Protein AF-A0A0P9P7U4-F1 (afdb_monomer_lite)

Secondary structure (DSSP, 8-state):
---HHHHHHHHHHTT--HHHHHHHHHHHHHHHHHHTT---HHHHHHHTT-S-HHHHHHHHHHHHSS-HHHHHHHHTT-

InterPro domains:
  IPR009057 Homedomain-like superfamily [SSF46689] (26-73)
  IPR018060 AraC-like, DNA binding HTH domain [PF12833] (2-69)
  IPR018060 AraC-like, DNA binding HTH domain [PS01124] (1-74)
  IPR018060 AraC-like, DNA binding HTH domain [SM00342] (2-72)

Organism: Pseudomonas cannabina (NCBI:txid86840)

Foldseek 3Di:
DDDPVRVQVVQVVVVHGPVLVVLQVLQVQLLCCQQVVLDDLVRSCVVVPNPDSVVSQVSNCVSPVDGSVVSNVVRVVD

pLDDT: mean 95.79, std 6.78, range [51.53, 98.5]

Sequence (78 aa):
AMSPATLKRKLQKHGTRFQAQHDLARKHVALYLYQIKGMSNEAVADYLKFSDPANFRRSFKRWTGSTPALIQRLFNFD

Structure (mmCIF, N/CA/C/O backbone):
data_AF-A0A0P9P7U4-F1
#
_entry.id   AF-A0A0P9P7U4-F1
#
loop_
_atom_site.group_PDB
_atom_site.id
_atom_site.type_symbol
_atom_site.label_atom_id
_atom_site.label_alt_id
_atom_site.label_comp_id
_atom_site.label_asym_id
_atom_site.label_entity_id
_atom_site.label_seq_id
_atom_site.pdbx_PDB_ins_code
_atom_site.Cartn_x
_atom_site.Cartn_y
_atom_site.Cartn_z
_atom_site.occupancy
_atom_site.B_iso_or_equiv
_atom_site.auth_seq_id
_atom_site.auth_comp_id
_atom_site.auth_asym_id
_atom_site.auth_atom_id
_atom_site.pdbx_PDB_model_num
ATOM 1 N N . ALA A 1 1 ? -14.715 19.611 11.066 1.00 80.94 1 ALA A N 1
ATOM 2 C CA . ALA A 1 1 ? -13.767 18.472 10.990 1.00 80.94 1 ALA A CA 1
ATOM 3 C C . ALA A 1 1 ? -14.113 17.426 12.058 1.00 80.94 1 ALA A C 1
ATOM 5 O O . ALA A 1 1 ? -14.713 17.790 13.061 1.00 80.94 1 ALA A O 1
ATOM 6 N N . MET A 1 2 ? -13.785 16.142 11.852 1.00 93.19 2 MET A N 1
ATOM 7 C CA . MET A 1 2 ? -14.034 15.054 12.819 1.00 93.19 2 MET A CA 1
ATOM 8 C C . MET A 1 2 ? -12.786 14.788 13.671 1.00 93.19 2 MET A C 1
ATOM 10 O O . MET A 1 2 ? -11.684 14.765 13.132 1.00 93.19 2 MET A O 1
ATOM 14 N N . SER A 1 3 ? -12.945 14.539 14.975 1.00 97.56 3 SER A N 1
ATOM 15 C CA . SER A 1 3 ? -11.808 14.186 15.837 1.00 97.56 3 SER A CA 1
ATOM 16 C C . SER A 1 3 ? -11.284 12.760 15.572 1.00 97.56 3 SER A C 1
ATOM 18 O O . SER A 1 3 ? -12.077 11.875 15.221 1.00 97.56 3 SER A O 1
ATOM 20 N N . PRO A 1 4 ? -9.985 12.476 15.811 1.00 97.12 4 PRO A N 1
ATOM 21 C CA . PRO A 1 4 ? -9.413 11.134 15.646 1.00 97.12 4 PRO A CA 1
ATOM 22 C C . PRO A 1 4 ? -10.130 10.043 16.455 1.00 97.12 4 PRO A C 1
ATOM 24 O O . PRO A 1 4 ? -10.362 8.944 15.951 1.00 97.12 4 PRO A O 1
ATOM 27 N N . ALA A 1 5 ? -10.545 10.347 17.690 1.00 97.56 5 ALA A N 1
ATOM 28 C CA . ALA A 1 5 ? -11.288 9.413 18.538 1.00 97.56 5 ALA A CA 1
ATOM 29 C C . ALA A 1 5 ? -12.664 9.060 17.944 1.00 97.56 5 ALA A C 1
ATOM 31 O O . ALA A 1 5 ? -13.060 7.892 17.931 1.00 97.56 5 ALA A O 1
ATOM 32 N N . THR A 1 6 ? -13.367 10.053 17.387 1.00 97.81 6 THR A N 1
ATOM 33 C CA . THR A 1 6 ? -14.655 9.833 16.714 1.00 97.81 6 THR A CA 1
ATOM 34 C C . THR A 1 6 ? -14.480 8.972 15.468 1.00 97.81 6 THR A C 1
ATOM 36 O O . THR A 1 6 ? -15.258 8.040 15.260 1.00 97.81 6 THR A O 1
ATOM 39 N N . LEU A 1 7 ? -13.440 9.237 14.670 1.00 97.69 7 LEU A N 1
ATOM 40 C CA . LEU A 1 7 ? -13.120 8.439 13.489 1.00 97.69 7 LEU A CA 1
ATOM 41 C C . LEU A 1 7 ? -12.810 6.986 13.867 1.00 97.69 7 LEU A C 1
ATOM 43 O O . LEU A 1 7 ? -13.381 6.069 13.281 1.00 97.69 7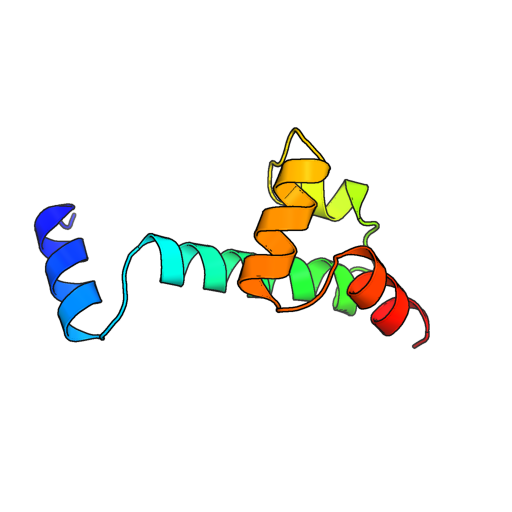 LEU A O 1
ATOM 47 N N . LYS A 1 8 ? -11.970 6.765 14.886 1.00 97.50 8 LYS A N 1
ATOM 48 C CA . LYS A 1 8 ? -11.637 5.424 15.388 1.00 97.50 8 LYS A CA 1
ATOM 49 C C . LYS A 1 8 ? -12.890 4.647 15.799 1.00 97.50 8 LYS A C 1
ATOM 51 O O . LYS A 1 8 ? -13.057 3.514 15.357 1.00 97.50 8 LYS A O 1
ATOM 56 N N . ARG A 1 9 ? -13.792 5.262 16.574 1.00 98.00 9 ARG A N 1
ATOM 57 C CA . ARG A 1 9 ? -15.055 4.633 16.999 1.00 98.00 9 ARG A CA 1
ATOM 58 C C . ARG A 1 9 ? -15.955 4.285 15.811 1.00 98.00 9 ARG A C 1
ATOM 60 O O . ARG A 1 9 ? -16.523 3.198 15.774 1.00 98.00 9 ARG A O 1
ATOM 67 N N . LYS A 1 10 ? -16.081 5.187 14.827 1.00 97.94 10 LYS A N 1
ATOM 68 C CA . LYS A 1 10 ? -16.852 4.913 13.603 1.00 97.94 10 LYS A CA 1
ATOM 69 C C . LYS A 1 10 ? -16.259 3.738 12.825 1.00 97.94 10 LYS A C 1
ATOM 71 O O . LYS A 1 10 ? -16.995 2.830 12.468 1.00 97.94 10 LYS A O 1
ATOM 76 N N . LEU A 1 11 ? -14.942 3.709 12.624 1.00 98.12 11 LEU A N 1
ATOM 77 C CA . LEU A 1 11 ? -14.264 2.603 11.940 1.00 98.12 11 LEU A CA 1
ATOM 78 C C . LEU A 1 11 ? -14.467 1.269 12.672 1.00 98.12 11 LEU A C 1
ATOM 80 O O . LEU A 1 11 ? -14.789 0.273 12.032 1.00 98.12 11 LEU A O 1
ATOM 84 N N . GLN A 1 12 ? -14.379 1.262 14.005 1.00 97.62 12 GLN A N 1
ATOM 85 C CA . GLN A 1 12 ? -14.654 0.071 14.815 1.00 97.62 12 GLN A CA 1
ATOM 86 C C . GLN A 1 12 ? -16.099 -0.421 14.663 1.00 97.62 12 GLN A C 1
ATOM 88 O O . GLN A 1 12 ? -16.308 -1.624 14.542 1.00 97.62 12 GLN A O 1
ATOM 93 N N . LYS A 1 13 ? -17.087 0.485 14.585 1.00 98.06 13 LYS A N 1
ATOM 94 C CA . LYS A 1 13 ? -18.490 0.126 14.293 1.00 98.06 13 LYS A CA 1
ATOM 95 C C . LYS A 1 13 ? -18.642 -0.585 12.938 1.00 98.06 13 LYS A C 1
ATOM 97 O O . LYS A 1 13 ? -19.553 -1.385 12.775 1.00 98.06 13 LYS A O 1
ATOM 102 N N . HIS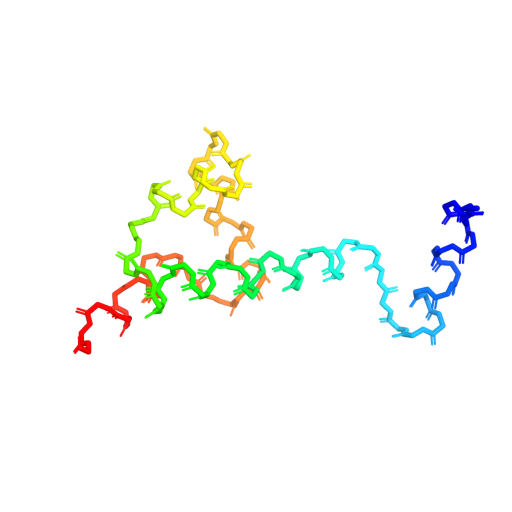 A 1 14 ? -17.741 -0.321 11.993 1.00 97.56 14 HIS A N 1
ATOM 103 C CA . HIS A 1 14 ? -17.671 -0.990 10.691 1.00 97.56 14 HIS A CA 1
ATOM 104 C C . HIS A 1 14 ? -16.659 -2.153 10.655 1.00 97.56 14 HIS A C 1
ATOM 106 O O . HIS A 1 14 ? -16.253 -2.573 9.575 1.00 97.56 14 HIS A O 1
ATOM 112 N N . GLY A 1 15 ? -16.207 -2.657 11.810 1.00 97.94 15 GLY A N 1
ATOM 113 C CA . GLY A 1 15 ? -15.280 -3.793 11.882 1.00 97.94 15 GLY A CA 1
ATOM 114 C C . GLY A 1 15 ? -13.887 -3.508 11.311 1.00 97.94 15 GLY A C 1
ATOM 115 O O . GLY A 1 15 ? -13.167 -4.430 10.941 1.00 97.94 15 GLY A O 1
ATOM 116 N N . THR A 1 16 ? -13.491 -2.238 11.212 1.00 98.00 16 THR A N 1
ATOM 117 C CA . THR A 1 16 ? -12.233 -1.830 10.581 1.00 98.00 16 THR A CA 1
ATOM 118 C C . THR A 1 16 ? -11.450 -0.834 11.438 1.00 98.00 16 THR A C 1
ATOM 120 O O . THR A 1 16 ? -11.854 -0.414 12.523 1.00 98.00 16 THR A O 1
ATOM 123 N N . ARG A 1 17 ? -10.267 -0.458 10.958 1.00 97.81 17 ARG A N 1
ATOM 124 C CA . ARG A 1 17 ? -9.377 0.531 11.572 1.00 97.81 17 ARG A CA 1
ATOM 125 C C . ARG A 1 17 ? -8.710 1.365 10.494 1.00 97.81 17 ARG A C 1
ATOM 127 O O . ARG A 1 17 ? -8.626 0.940 9.344 1.00 97.81 17 ARG A O 1
ATOM 134 N N . PHE A 1 18 ? -8.170 2.516 10.884 1.00 97.00 18 PHE A N 1
ATOM 135 C CA . PHE A 1 18 ? -7.553 3.449 9.940 1.00 97.00 18 PHE A CA 1
ATOM 136 C C . PHE A 1 18 ? -6.490 2.762 9.079 1.00 97.00 18 PHE A C 1
ATOM 138 O O . PHE A 1 18 ? -6.564 2.821 7.858 1.00 97.00 18 PHE A O 1
ATOM 145 N N . GLN A 1 19 ? -5.577 2.013 9.709 1.00 96.62 19 GLN A N 1
ATOM 146 C CA . GLN A 1 19 ? -4.521 1.305 8.987 1.00 96.62 19 GLN A CA 1
ATOM 147 C C . GLN A 1 19 ? -5.066 0.324 7.944 1.00 96.62 19 GLN A C 1
ATOM 149 O O . GLN A 1 19 ? -4.490 0.215 6.873 1.00 96.62 19 GLN A O 1
ATOM 154 N N . ALA A 1 20 ? -6.175 -0.366 8.227 1.00 97.25 20 ALA A N 1
ATOM 155 C CA . ALA A 1 20 ? -6.764 -1.314 7.285 1.00 97.25 20 ALA A CA 1
ATOM 156 C C . ALA A 1 20 ? -7.373 -0.598 6.070 1.00 97.25 20 ALA A C 1
ATOM 158 O O . ALA A 1 20 ? -7.207 -1.052 4.944 1.00 97.25 20 ALA A O 1
ATOM 159 N N . GLN A 1 21 ? -8.037 0.542 6.282 1.00 97.94 21 GLN A N 1
ATOM 160 C CA . GLN A 1 21 ? -8.574 1.354 5.183 1.00 97.94 21 GLN A CA 1
ATOM 161 C C . GLN A 1 21 ? -7.467 2.018 4.362 1.00 97.94 21 GLN A C 1
ATOM 163 O O . GLN A 1 21 ? -7.530 2.049 3.139 1.00 97.94 21 GLN A O 1
ATOM 168 N N . HIS A 1 22 ? -6.422 2.494 5.030 1.00 97.25 22 HIS A N 1
ATOM 169 C CA . HIS A 1 22 ? -5.256 3.066 4.375 1.00 97.25 22 HIS A CA 1
ATOM 170 C C . HIS A 1 22 ? -4.487 2.018 3.551 1.00 97.25 22 HIS A C 1
ATOM 172 O O . HIS A 1 22 ? -4.107 2.280 2.413 1.00 97.25 22 HIS A O 1
ATOM 178 N N . ASP A 1 23 ? -4.316 0.810 4.090 1.00 97.69 23 ASP A N 1
ATOM 179 C CA . ASP A 1 23 ? -3.742 -0.333 3.377 1.00 97.69 23 ASP A CA 1
ATOM 180 C C . ASP A 1 23 ? -4.588 -0.718 2.152 1.00 97.69 23 ASP A C 1
ATOM 182 O O . ASP A 1 23 ? -4.039 -0.943 1.076 1.00 97.69 23 ASP A O 1
ATOM 186 N N . LEU A 1 24 ? -5.919 -0.741 2.288 1.00 98.06 24 LEU A N 1
ATOM 187 C CA . LEU A 1 24 ? -6.841 -1.020 1.184 1.00 98.06 24 LEU A CA 1
ATOM 188 C C . LEU A 1 24 ? -6.756 0.044 0.078 1.00 98.06 24 LEU A C 1
ATOM 190 O O . LEU A 1 24 ? -6.697 -0.297 -1.101 1.00 98.06 24 LEU A O 1
ATOM 194 N N . ALA A 1 25 ? -6.686 1.325 0.443 1.00 98.19 25 ALA A N 1
ATOM 195 C CA . ALA A 1 25 ? -6.504 2.403 -0.525 1.00 98.19 25 ALA A CA 1
ATOM 196 C C . ALA A 1 25 ? -5.174 2.255 -1.281 1.00 98.19 25 ALA A C 1
ATOM 198 O O . ALA A 1 25 ? -5.147 2.305 -2.511 1.00 98.19 25 ALA A O 1
ATOM 199 N N . ARG A 1 26 ? -4.073 1.990 -0.563 1.00 98.19 26 ARG A N 1
ATOM 200 C CA . ARG A 1 26 ? -2.761 1.750 -1.182 1.00 98.19 26 ARG A CA 1
ATOM 201 C C . ARG A 1 26 ? -2.749 0.510 -2.070 1.00 98.19 26 ARG A C 1
ATOM 203 O O . ARG A 1 26 ? -2.126 0.550 -3.124 1.00 98.19 26 ARG A O 1
ATOM 210 N N . LYS A 1 27 ? -3.462 -0.556 -1.690 1.00 98.44 27 LYS A N 1
ATOM 211 C CA . LYS A 1 27 ? -3.654 -1.749 -2.525 1.00 98.44 27 LYS A CA 1
ATOM 212 C C . LYS A 1 27 ? -4.248 -1.382 -3.880 1.00 98.44 27 LYS A C 1
ATOM 214 O O . LYS A 1 27 ? -3.683 -1.757 -4.900 1.00 98.44 27 LYS A O 1
ATOM 219 N N . HIS A 1 28 ? -5.370 -0.662 -3.889 1.00 98.50 28 HIS A N 1
ATOM 220 C CA . HIS A 1 28 ? -6.056 -0.299 -5.131 1.00 98.50 28 HIS A CA 1
ATOM 221 C C . HIS A 1 28 ? -5.177 0.571 -6.029 1.00 98.50 28 HIS A C 1
ATOM 223 O O . HIS A 1 28 ? -5.072 0.298 -7.221 1.00 98.50 2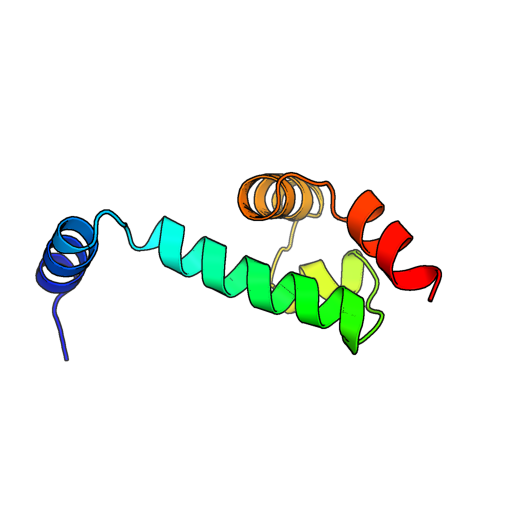8 HIS A O 1
ATOM 229 N N . VAL A 1 29 ? -4.485 1.557 -5.449 1.00 98.44 29 VAL A N 1
ATOM 230 C CA . VAL A 1 29 ? -3.532 2.391 -6.193 1.00 98.44 29 VAL A CA 1
ATOM 231 C C . VAL A 1 29 ? -2.409 1.537 -6.777 1.00 98.44 29 VAL A C 1
ATOM 233 O O . VAL A 1 29 ? -2.142 1.627 -7.968 1.00 98.44 29 VAL A O 1
ATOM 236 N N . ALA A 1 30 ? -1.781 0.672 -5.980 1.00 98.25 30 ALA A N 1
ATOM 237 C CA . ALA A 1 30 ? -0.671 -0.148 -6.453 1.00 98.25 30 ALA A CA 1
ATOM 238 C C . ALA A 1 30 ? -1.088 -1.073 -7.608 1.00 98.25 30 ALA A C 1
ATOM 240 O O . ALA A 1 30 ? -0.395 -1.138 -8.618 1.00 98.25 30 ALA A O 1
ATOM 241 N N . LEU A 1 31 ? -2.242 -1.742 -7.491 1.00 97.88 31 LEU A N 1
ATOM 242 C CA . LEU A 1 31 ? -2.771 -2.604 -8.552 1.00 97.88 31 LEU A CA 1
ATOM 243 C C . LEU A 1 31 ? -3.083 -1.818 -9.831 1.00 97.88 31 LEU A C 1
ATOM 245 O O . LEU A 1 31 ? -2.734 -2.279 -10.910 1.00 97.88 31 LEU A O 1
ATOM 249 N N . TYR A 1 32 ? -3.655 -0.615 -9.718 1.00 98.06 32 TYR A N 1
ATOM 250 C CA . TYR A 1 32 ? -3.879 0.269 -10.865 1.00 98.06 32 TYR A CA 1
ATOM 251 C C . TYR A 1 32 ? -2.570 0.656 -11.568 1.00 98.06 32 TYR A C 1
ATOM 253 O O . TYR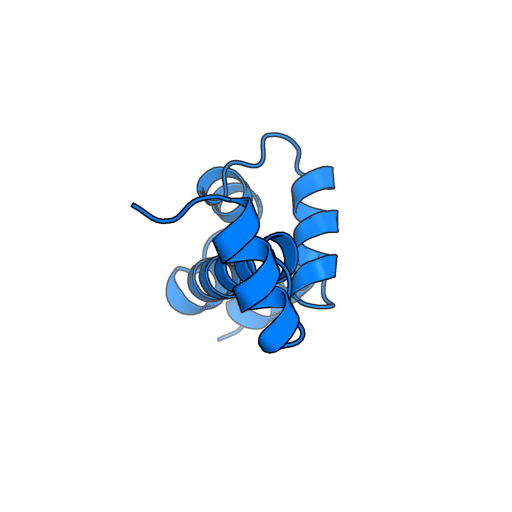 A 1 32 ? -2.499 0.637 -12.796 1.00 98.06 32 TYR A O 1
ATOM 261 N N . LEU A 1 33 ? -1.523 0.992 -10.809 1.00 97.88 33 LEU A N 1
ATOM 262 C CA . LEU A 1 33 ? -0.232 1.378 -11.385 1.00 97.88 33 LEU A CA 1
ATOM 263 C C . LEU A 1 33 ? 0.445 0.215 -12.122 1.00 97.88 33 LEU A C 1
ATOM 265 O O . LEU A 1 33 ? 1.063 0.438 -13.160 1.00 97.88 33 LEU A O 1
ATOM 269 N N . TYR A 1 34 ? 0.296 -1.017 -11.633 1.00 97.12 34 TYR A N 1
ATOM 270 C CA . TYR A 1 34 ? 0.770 -2.181 -12.377 1.00 97.12 34 TYR A CA 1
ATOM 271 C C . TYR A 1 34 ? -0.102 -2.466 -13.600 1.00 97.12 34 TYR A C 1
ATOM 273 O O . TYR A 1 34 ? 0.397 -2.452 -14.716 1.00 97.12 34 TYR A O 1
ATOM 281 N N . GLN A 1 35 ? -1.401 -2.682 -13.400 1.00 96.38 35 GLN A N 1
ATOM 282 C CA . GLN A 1 35 ? -2.284 -3.210 -14.439 1.00 96.38 35 GLN A CA 1
ATOM 283 C C . GLN A 1 35 ? -2.592 -2.195 -15.544 1.00 96.38 35 GLN A C 1
ATOM 285 O O . GLN A 1 35 ? -2.663 -2.552 -16.710 1.00 96.38 35 GLN A O 1
ATOM 290 N N . ILE A 1 36 ? -2.809 -0.928 -15.186 1.00 96.19 36 ILE A N 1
ATOM 291 C CA . ILE A 1 36 ? -3.264 0.096 -16.140 1.00 96.19 36 ILE A CA 1
ATOM 292 C C . ILE A 1 36 ? -2.112 0.984 -16.607 1.00 96.19 36 ILE A C 1
ATOM 294 O O . ILE A 1 36 ? -2.152 1.515 -17.714 1.00 96.19 36 ILE A O 1
ATOM 298 N N . LYS A 1 37 ? -1.094 1.194 -15.764 1.00 96.44 37 LYS A N 1
ATOM 299 C CA . LYS A 1 37 ? 0.056 2.045 -16.106 1.00 96.44 37 LYS A CA 1
ATOM 300 C C . LYS A 1 37 ? 1.317 1.266 -16.475 1.00 96.44 37 LYS A C 1
ATOM 302 O O . LYS A 1 37 ? 2.266 1.907 -16.914 1.00 96.44 37 LYS A O 1
ATOM 307 N N . GLY A 1 38 ? 1.347 -0.059 -16.304 1.00 95.94 38 GLY A N 1
ATOM 308 C CA . GLY A 1 38 ? 2.504 -0.891 -16.652 1.00 95.94 38 GLY A CA 1
ATOM 309 C C . GLY A 1 38 ? 3.785 -0.513 -15.902 1.00 95.94 38 GLY A C 1
ATOM 310 O O . GLY A 1 38 ? 4.884 -0.690 -16.424 1.00 95.94 38 GLY A O 1
ATOM 311 N N . MET A 1 39 ? 3.670 0.084 -14.710 1.00 97.31 39 MET A N 1
ATOM 312 C CA . MET A 1 39 ? 4.827 0.620 -13.991 1.00 97.31 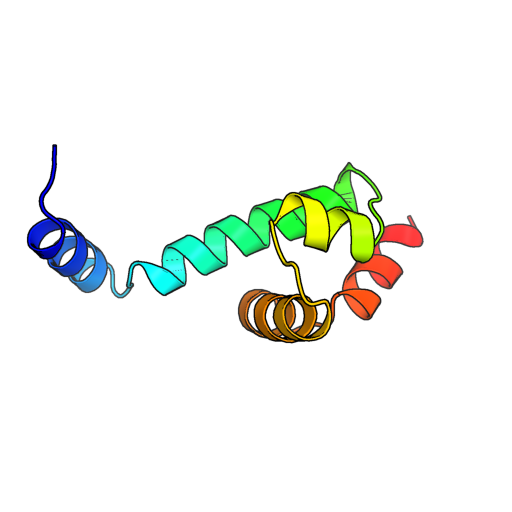39 MET A CA 1
ATOM 313 C C . MET A 1 39 ? 5.739 -0.481 -13.433 1.00 97.31 39 MET A C 1
ATOM 315 O O . MET A 1 39 ? 5.287 -1.565 -13.059 1.00 97.31 39 MET A O 1
ATOM 319 N N . SER A 1 40 ? 7.037 -0.173 -13.320 1.00 96.25 40 SER A N 1
ATOM 320 C CA . SER A 1 40 ? 8.002 -1.052 -12.652 1.00 96.25 40 SER A CA 1
ATOM 321 C C . SER A 1 40 ? 7.815 -1.071 -11.131 1.00 96.25 40 SER A C 1
ATOM 323 O O . SER A 1 40 ? 7.160 -0.196 -10.562 1.00 96.25 40 SER A O 1
ATOM 325 N N . ASN A 1 41 ? 8.417 -2.047 -10.443 1.00 96.75 41 ASN A N 1
ATOM 326 C CA . ASN A 1 41 ? 8.364 -2.109 -8.978 1.00 96.75 41 ASN A CA 1
ATOM 327 C C . ASN A 1 41 ? 8.927 -0.847 -8.317 1.00 96.75 41 ASN A C 1
ATOM 329 O O . ASN A 1 41 ? 8.372 -0.378 -7.326 1.00 96.75 41 ASN A O 1
ATOM 333 N N . GLU A 1 42 ? 10.005 -0.306 -8.875 1.00 96.69 42 GLU A N 1
ATOM 334 C CA . GLU A 1 42 ? 10.686 0.898 -8.408 1.00 96.69 42 GLU A CA 1
ATOM 335 C C . GLU A 1 42 ? 9.764 2.111 -8.567 1.00 96.69 42 GLU A C 1
ATOM 337 O O . GLU A 1 42 ? 9.487 2.807 -7.594 1.00 96.69 42 GLU A O 1
ATOM 342 N N . ALA A 1 43 ? 9.169 2.286 -9.753 1.00 97.88 43 ALA A N 1
ATOM 343 C CA . ALA A 1 43 ? 8.238 3.381 -10.017 1.00 97.88 43 ALA A CA 1
ATOM 344 C C . ALA A 1 43 ? 6.986 3.325 -9.120 1.00 97.88 43 ALA A C 1
ATOM 346 O O . ALA A 1 43 ? 6.528 4.356 -8.620 1.00 97.88 43 ALA A O 1
ATOM 347 N N . VAL A 1 44 ? 6.439 2.129 -8.867 1.00 98.06 44 VAL A N 1
ATOM 348 C CA . VAL A 1 44 ? 5.301 1.959 -7.947 1.00 98.06 44 VAL A CA 1
ATOM 349 C C . VAL A 1 44 ? 5.699 2.276 -6.502 1.00 98.06 44 VAL A C 1
ATOM 351 O O . VAL A 1 44 ? 4.940 2.946 -5.794 1.00 98.06 44 VAL A O 1
ATOM 354 N N . ALA A 1 45 ? 6.874 1.827 -6.051 1.00 98.06 45 ALA A N 1
ATOM 355 C CA . ALA A 1 45 ? 7.381 2.126 -4.713 1.00 98.06 45 ALA A CA 1
ATOM 356 C C . ALA A 1 45 ? 7.570 3.639 -4.507 1.00 98.06 45 ALA A C 1
ATOM 358 O O . ALA A 1 45 ? 7.083 4.186 -3.511 1.00 98.06 45 ALA A O 1
ATOM 359 N N . ASP A 1 46 ? 8.178 4.314 -5.483 1.00 98.12 46 ASP A N 1
ATOM 360 C CA . ASP A 1 46 ? 8.416 5.758 -5.472 1.00 98.12 46 ASP A CA 1
ATOM 361 C C . ASP A 1 46 ? 7.108 6.557 -5.493 1.00 98.12 46 ASP A C 1
ATOM 363 O O . ASP A 1 46 ? 6.943 7.524 -4.737 1.00 98.12 46 ASP A O 1
ATOM 367 N N . TYR A 1 47 ? 6.130 6.133 -6.302 1.00 98.12 47 TYR A N 1
ATOM 368 C CA . TYR A 1 47 ? 4.803 6.751 -6.331 1.00 98.12 47 TYR A CA 1
ATOM 369 C C . TYR A 1 47 ? 4.125 6.669 -4.958 1.00 98.12 47 TYR A C 1
ATOM 371 O O . TYR A 1 47 ? 3.589 7.659 -4.453 1.00 98.12 47 TYR A O 1
ATOM 379 N N . LEU A 1 48 ? 4.197 5.499 -4.316 1.00 97.56 48 LEU A N 1
ATOM 380 C CA . LEU A 1 48 ? 3.634 5.247 -2.988 1.00 97.56 48 LEU A CA 1
ATOM 381 C C . LEU A 1 48 ? 4.500 5.781 -1.834 1.00 97.56 48 LEU A C 1
ATOM 383 O O . LEU A 1 48 ? 4.145 5.576 -0.668 1.00 97.56 48 LEU A O 1
ATOM 387 N N . LYS A 1 49 ? 5.592 6.492 -2.151 1.00 97.75 49 LYS A N 1
ATOM 388 C CA . LYS A 1 49 ? 6.513 7.140 -1.207 1.00 97.75 49 LYS A CA 1
ATOM 389 C C . LYS A 1 49 ? 7.206 6.160 -0.258 1.00 97.75 49 LYS A C 1
ATOM 391 O O . LYS A 1 49 ? 7.382 6.452 0.925 1.00 97.75 49 LYS A O 1
ATOM 396 N N . PHE A 1 50 ? 7.606 4.997 -0.767 1.00 97.62 50 PHE A N 1
ATOM 397 C CA . PHE A 1 50 ? 8.525 4.106 -0.065 1.00 97.62 50 PHE A CA 1
ATOM 398 C C . PHE A 1 50 ? 9.965 4.446 -0.434 1.00 97.62 50 PHE A C 1
ATOM 400 O O . PHE A 1 50 ? 10.349 4.314 -1.585 1.00 97.62 50 PHE A O 1
ATOM 407 N N . SER A 1 51 ? 10.770 4.821 0.558 1.00 92.69 51 SER A N 1
ATOM 408 C CA . SER A 1 51 ? 12.215 5.025 0.394 1.00 92.69 51 SER A CA 1
ATOM 409 C C . SER A 1 51 ? 13.031 3.730 0.470 1.00 92.69 51 SER A C 1
ATOM 411 O O . SER A 1 51 ? 14.194 3.716 0.088 1.00 92.69 51 SER A O 1
ATOM 413 N N . ASP A 1 52 ? 12.437 2.646 0.981 1.00 95.38 52 ASP A N 1
ATOM 414 C CA . ASP A 1 52 ? 13.073 1.334 1.120 1.00 95.38 52 ASP A CA 1
ATOM 415 C C . ASP A 1 52 ? 12.271 0.260 0.354 1.00 95.38 52 ASP A C 1
ATOM 417 O O . ASP A 1 52 ? 11.121 -0.035 0.727 1.00 95.38 52 ASP A O 1
ATOM 421 N N . PRO A 1 53 ? 12.869 -0.381 -0.670 1.00 94.62 53 PRO A N 1
ATOM 422 C CA . PRO A 1 53 ? 12.252 -1.475 -1.417 1.00 94.62 53 PRO A CA 1
ATOM 423 C C . PRO A 1 53 ? 11.805 -2.657 -0.545 1.00 94.62 53 PRO A C 1
ATOM 425 O O . PRO A 1 53 ? 10.775 -3.281 -0.822 1.00 94.62 53 PRO A O 1
ATOM 428 N N . ALA A 1 54 ? 12.520 -2.973 0.541 1.00 96.44 54 ALA A N 1
ATOM 429 C CA . ALA A 1 54 ? 12.146 -4.067 1.436 1.00 96.44 54 ALA A CA 1
ATOM 430 C C . ALA A 1 54 ? 10.862 -3.743 2.219 1.00 96.44 54 ALA A C 1
ATOM 432 O O . ALA A 1 54 ? 9.994 -4.611 2.394 1.00 96.44 54 ALA A O 1
ATOM 433 N N . ASN A 1 55 ? 10.700 -2.489 2.651 1.00 97.56 55 ASN A N 1
ATOM 434 C CA . ASN A 1 55 ? 9.469 -1.990 3.266 1.00 97.56 55 ASN A CA 1
ATOM 435 C C . ASN A 1 55 ? 8.292 -1.982 2.291 1.00 97.56 55 ASN A C 1
ATOM 437 O O . ASN A 1 55 ? 7.193 -2.407 2.675 1.00 97.56 55 ASN A O 1
ATOM 441 N N . PHE A 1 56 ? 8.515 -1.570 1.039 1.00 98.25 56 PHE A N 1
ATOM 442 C CA . PHE A 1 56 ? 7.499 -1.658 -0.009 1.00 98.25 56 PHE A CA 1
ATOM 443 C C . PHE A 1 56 ? 7.057 -3.109 -0.212 1.00 98.25 56 PHE A C 1
ATOM 445 O O . PHE A 1 56 ? 5.873 -3.416 -0.076 1.00 98.25 56 PHE A O 1
ATOM 452 N N . ARG A 1 57 ? 8.006 -4.031 -0.417 1.00 98.12 57 ARG A N 1
ATOM 453 C CA . ARG A 1 57 ? 7.725 -5.456 -0.646 1.00 98.12 57 ARG A CA 1
ATOM 454 C C . ARG A 1 57 ? 6.891 -6.077 0.473 1.00 98.12 57 ARG A C 1
ATOM 456 O O . ARG A 1 57 ? 5.918 -6.780 0.198 1.00 98.12 57 ARG A O 1
ATOM 463 N N . ARG A 1 58 ? 7.261 -5.825 1.735 1.00 98.25 58 ARG A N 1
ATOM 464 C CA . ARG A 1 58 ? 6.532 -6.335 2.911 1.00 98.25 58 ARG A CA 1
ATOM 465 C C . ARG A 1 58 ? 5.123 -5.760 2.999 1.00 98.25 58 ARG A C 1
ATOM 467 O O . ARG A 1 58 ? 4.174 -6.509 3.222 1.00 98.25 58 ARG A O 1
ATOM 474 N N . SER A 1 59 ? 4.988 -4.450 2.811 1.00 98.19 59 SER A N 1
ATOM 475 C CA . SER A 1 59 ? 3.696 -3.767 2.892 1.00 98.19 59 SER A CA 1
ATOM 476 C C . SER A 1 59 ? 2.767 -4.218 1.768 1.00 98.19 59 SER A C 1
ATOM 478 O O . SER A 1 59 ? 1.647 -4.639 2.033 1.00 98.19 59 SER A O 1
ATOM 480 N N . PHE A 1 60 ? 3.262 -4.253 0.532 1.00 98.38 60 PHE A N 1
ATOM 481 C CA . PHE A 1 60 ? 2.508 -4.713 -0.627 1.00 98.38 60 PHE A CA 1
ATOM 482 C C . PHE A 1 60 ? 2.023 -6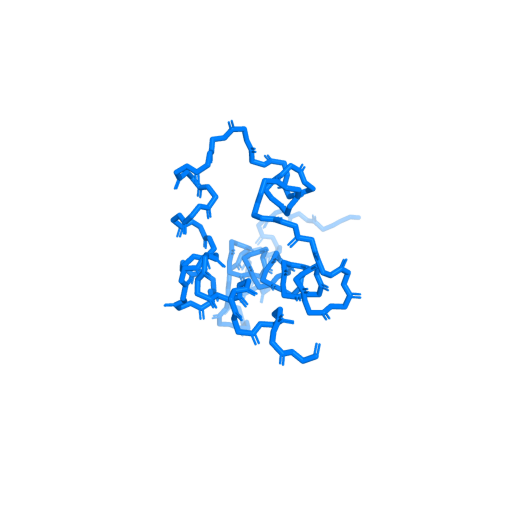.157 -0.461 1.00 98.38 60 PHE A C 1
ATOM 484 O O . PHE A 1 60 ? 0.842 -6.432 -0.681 1.00 98.38 60 PHE A O 1
ATOM 491 N N . LYS A 1 61 ? 2.890 -7.068 0.010 1.00 98.31 61 LYS A N 1
ATOM 492 C CA . LYS A 1 61 ? 2.492 -8.452 0.306 1.00 98.31 61 LYS A CA 1
ATOM 493 C C . LYS A 1 61 ? 1.421 -8.522 1.391 1.00 98.31 61 LYS A C 1
ATOM 495 O O . LYS A 1 61 ? 0.483 -9.298 1.252 1.00 98.31 61 LYS A O 1
ATOM 500 N N . ARG A 1 62 ? 1.510 -7.697 2.440 1.00 97.81 62 ARG A N 1
ATOM 501 C CA . ARG A 1 62 ? 0.462 -7.612 3.471 1.00 97.81 62 ARG A CA 1
ATOM 502 C C . ARG A 1 62 ? -0.887 -7.192 2.880 1.00 97.81 62 ARG A C 1
ATOM 504 O O . ARG A 1 62 ? -1.914 -7.706 3.305 1.00 97.81 62 ARG A O 1
ATOM 511 N N . TRP A 1 63 ? -0.894 -6.259 1.932 1.00 97.75 63 TRP A N 1
ATOM 512 C CA . TRP A 1 63 ? -2.132 -5.724 1.358 1.00 97.75 63 TRP A CA 1
ATOM 513 C C . TRP A 1 63 ? -2.754 -6.637 0.296 1.00 97.75 63 TRP A C 1
ATOM 515 O O . TRP A 1 63 ? -3.978 -6.711 0.168 1.00 97.75 63 TRP A O 1
ATOM 525 N N . THR A 1 64 ? -1.919 -7.306 -0.499 1.00 96.88 64 THR A N 1
ATOM 526 C CA . THR A 1 64 ? -2.349 -8.043 -1.699 1.00 96.88 64 THR A CA 1
ATOM 527 C C . THR A 1 64 ? -2.307 -9.558 -1.539 1.00 96.88 64 THR A C 1
ATOM 529 O O . THR A 1 64 ? -2.991 -10.247 -2.284 1.00 96.88 64 THR A O 1
ATOM 532 N N . GLY A 1 65 ? -1.523 -10.077 -0.592 1.00 97.69 65 GLY A N 1
ATOM 533 C CA . GLY A 1 65 ? -1.201 -11.501 -0.469 1.00 97.69 65 GLY A CA 1
ATOM 534 C C . GLY A 1 65 ? -0.000 -11.951 -1.315 1.00 97.69 65 GLY A C 1
ATOM 535 O O . GLY A 1 65 ? 0.616 -12.967 -0.996 1.00 97.69 65 GLY A O 1
ATOM 536 N N . SER A 1 66 ? 0.407 -11.167 -2.318 1.00 97.62 66 SER A N 1
ATOM 537 C CA . SER A 1 66 ? 1.444 -11.523 -3.298 1.00 97.62 66 SER A CA 1
ATOM 538 C C . SER A 1 66 ? 2.614 -10.543 -3.286 1.00 97.62 66 SER A C 1
ATOM 540 O O . SER A 1 66 ? 2.516 -9.427 -2.783 1.00 97.62 66 SER A O 1
ATOM 542 N N . THR A 1 67 ? 3.771 -10.946 -3.811 1.00 98.12 67 THR A N 1
ATOM 543 C CA . THR A 1 67 ? 4.912 -10.028 -3.939 1.00 98.12 67 THR A CA 1
ATOM 544 C C . THR A 1 67 ? 4.719 -9.071 -5.124 1.00 98.12 67 THR A C 1
ATOM 546 O O . THR A 1 67 ? 4.083 -9.454 -6.106 1.00 98.12 67 THR A O 1
ATOM 549 N N . PRO A 1 68 ? 5.313 -7.861 -5.080 1.00 97.69 68 PRO A N 1
ATOM 550 C CA . PRO A 1 68 ? 5.342 -6.933 -6.215 1.00 97.69 68 PRO A CA 1
ATOM 551 C C . PRO A 1 68 ? 5.815 -7.594 -7.514 1.00 97.69 68 PRO A C 1
ATOM 553 O O . PRO A 1 68 ? 5.127 -7.525 -8.521 1.00 97.69 68 PRO A O 1
ATOM 556 N N . ALA A 1 69 ? 6.919 -8.350 -7.453 1.00 96.94 69 ALA A N 1
ATOM 557 C CA . ALA A 1 69 ? 7.478 -9.054 -8.607 1.00 96.94 69 ALA A CA 1
ATOM 558 C C . ALA A 1 69 ? 6.509 -10.069 -9.240 1.00 96.94 69 ALA A C 1
ATOM 560 O O . ALA A 1 69 ? 6.473 -10.192 -10.459 1.00 96.94 69 ALA A O 1
ATOM 561 N N . LEU A 1 70 ? 5.713 -10.784 -8.431 1.00 96.94 70 LEU A N 1
ATOM 562 C CA . LEU A 1 70 ? 4.694 -11.694 -8.959 1.00 96.94 70 LEU A CA 1
ATOM 563 C C . LEU A 1 70 ? 3.577 -10.913 -9.661 1.00 96.94 70 LEU A C 1
ATOM 565 O O . LEU A 1 70 ? 3.194 -11.278 -10.764 1.00 96.94 70 LEU A O 1
ATOM 569 N N . ILE A 1 71 ? 3.079 -9.840 -9.042 1.00 96.88 71 ILE A N 1
ATOM 570 C CA . ILE A 1 71 ? 2.000 -9.023 -9.612 1.00 96.88 71 ILE A CA 1
ATOM 571 C C . ILE A 1 71 ? 2.441 -8.318 -10.898 1.00 96.88 71 ILE A C 1
ATOM 573 O O . ILE A 1 71 ? 1.727 -8.382 -11.892 1.00 96.88 71 ILE A O 1
ATOM 577 N N . GLN A 1 72 ? 3.626 -7.707 -10.903 1.00 95.19 72 GLN A N 1
ATOM 578 C CA . GLN A 1 72 ? 4.205 -7.097 -12.098 1.00 95.19 72 GLN A CA 1
ATOM 579 C C . GLN A 1 72 ? 4.334 -8.130 -13.220 1.00 95.19 72 GLN A C 1
ATOM 581 O O . GLN A 1 72 ? 3.914 -7.888 -14.341 1.00 95.19 72 GLN A O 1
ATOM 586 N N . ARG A 1 73 ? 4.865 -9.319 -12.910 1.00 94.31 73 ARG A N 1
ATOM 587 C CA . ARG A 1 73 ? 4.982 -10.393 -13.894 1.00 94.31 73 ARG A CA 1
ATOM 588 C C . ARG A 1 73 ? 3.620 -10.780 -14.472 1.00 94.31 73 ARG A C 1
ATOM 590 O O . ARG A 1 73 ? 3.531 -10.940 -15.677 1.00 94.31 73 ARG A O 1
ATOM 597 N N . LEU A 1 74 ? 2.586 -10.926 -13.643 1.00 93.94 74 LEU A N 1
ATOM 598 C CA . LEU A 1 74 ? 1.246 -11.307 -14.104 1.00 93.94 74 LEU A CA 1
ATOM 599 C C . LEU A 1 74 ? 0.622 -10.276 -15.053 1.00 93.94 74 LEU A C 1
ATOM 601 O O . LEU A 1 74 ? -0.027 -10.682 -16.003 1.00 93.94 74 LEU A O 1
ATOM 605 N N . PHE A 1 75 ? 0.833 -8.980 -14.819 1.00 90.94 75 PHE A N 1
ATOM 606 C CA . PHE A 1 75 ? 0.229 -7.916 -15.631 1.00 90.94 75 PHE A CA 1
ATOM 607 C C . PHE A 1 75 ? 1.065 -7.472 -16.836 1.00 90.94 75 PHE A C 1
ATOM 609 O O . PHE A 1 75 ? 0.574 -6.730 -17.674 1.00 90.94 75 PHE A O 1
ATOM 616 N N . ASN A 1 76 ? 2.316 -7.920 -16.943 1.00 81.69 76 ASN A N 1
ATOM 617 C CA . ASN A 1 76 ? 3.193 -7.608 -18.075 1.00 81.69 76 ASN A CA 1
ATOM 618 C C . ASN A 1 76 ? 3.127 -8.661 -19.204 1.00 81.69 76 ASN A C 1
ATOM 620 O O . ASN A 1 76 ? 3.907 -8.571 -20.150 1.00 81.69 76 ASN A O 1
ATOM 624 N N . PHE A 1 77 ? 2.260 -9.673 -19.086 1.00 65.44 77 PHE A N 1
ATOM 625 C CA . PHE A 1 77 ? 2.043 -10.710 -20.106 1.00 65.44 77 PHE A CA 1
ATOM 626 C C . PHE A 1 77 ? 0.748 -10.530 -20.916 1.00 65.44 77 PHE A C 1
ATOM 628 O O . PHE A 1 77 ? 0.455 -11.398 -21.737 1.00 65.44 77 PHE A O 1
ATOM 635 N N . ASP A 1 78 ? 0.015 -9.435 -20.701 1.00 51.53 78 ASP A N 1
ATOM 636 C CA . ASP A 1 78 ? -1.168 -9.048 -21.484 1.00 51.53 78 ASP A CA 1
ATOM 637 C C . ASP A 1 78 ? -0.812 -8.059 -22.610 1.00 51.53 78 ASP A C 1
ATOM 639 O O . ASP A 1 78 ? 0.048 -7.173 -22.378 1.00 51.53 78 ASP A O 1
#

Radius of gyration: 14.7 Å; chains: 1; bounding box: 32×30×40 Å